Protein AF-A0A6B2GDY4-F1 (afdb_monomer_lite)

Foldseek 3Di:
DAQPLDDDPLAPDDQVQQCVVAVNDGPNRQNVVRQKDKDWQPVQPPPADPVPRDRQWGKMWMWGADPVNPDIDTAWMFRHSDPVRRDIDGPPDDPVVNVVRVVSVVVSVVVCCVPPVPCNVPPPVVVVVVVCLVVPPDCPDPVNVD

Structure (mmCIF, N/CA/C/O backbone):
data_AF-A0A6B2GDY4-F1
#
_entry.id   AF-A0A6B2GDY4-F1
#
loop_
_atom_site.group_PDB
_atom_site.id
_atom_site.type_symbol
_atom_site.label_atom_id
_atom_site.label_alt_id
_atom_site.label_comp_id
_atom_site.label_asym_id
_atom_site.label_entity_id
_atom_site.label_seq_id
_atom_site.pdbx_PDB_ins_code
_atom_site.Cartn_x
_atom_site.Cartn_y
_atom_site.Cartn_z
_atom_site.occupancy
_atom_site.B_iso_or_equiv
_atom_site.auth_seq_id
_atom_site.auth_comp_id
_atom_site.auth_asym_id
_atom_site.auth_atom_id
_atom_site.pdbx_PDB_model_num
ATOM 1 N N . ILE A 1 1 ? -2.326 1.950 -4.354 1.00 92.69 1 ILE A N 1
ATOM 2 C CA . ILE A 1 1 ? -3.552 1.804 -3.530 1.00 92.69 1 ILE A CA 1
ATOM 3 C C . ILE A 1 1 ? -4.637 1.135 -4.359 1.00 92.69 1 ILE A C 1
ATOM 5 O O . ILE A 1 1 ? -4.699 1.397 -5.556 1.00 92.69 1 ILE A O 1
ATOM 9 N N . LYS A 1 2 ? -5.439 0.251 -3.767 1.00 95.00 2 LYS A N 1
ATOM 10 C CA . LYS A 1 2 ? -6.542 -0.434 -4.456 1.00 95.00 2 LYS A CA 1
ATOM 11 C C . LYS A 1 2 ? -7.790 -0.449 -3.582 1.00 95.00 2 LYS A C 1
ATOM 13 O O . LYS A 1 2 ? -7.682 -0.325 -2.363 1.00 95.00 2 LYS A O 1
ATOM 18 N N . LEU A 1 3 ? -8.958 -0.591 -4.201 1.00 95.50 3 LEU A N 1
ATOM 19 C CA . LEU A 1 3 ? -10.197 -0.841 -3.470 1.00 95.50 3 LEU A CA 1
ATOM 20 C C . LEU A 1 3 ? -10.070 -2.167 -2.707 1.00 95.50 3 LEU A C 1
ATOM 22 O O . LEU A 1 3 ? -9.579 -3.156 -3.257 1.00 95.50 3 LEU A O 1
ATOM 26 N N . CYS A 1 4 ? -10.483 -2.177 -1.444 1.00 92.88 4 CYS A N 1
ATOM 27 C CA . CYS A 1 4 ? -10.483 -3.377 -0.622 1.00 92.88 4 CYS A CA 1
ATOM 28 C C . CYS A 1 4 ? -11.813 -4.111 -0.825 1.00 92.88 4 CYS A C 1
ATOM 30 O O . CYS A 1 4 ? -12.830 -3.709 -0.266 1.00 92.88 4 CYS A O 1
ATOM 32 N N . THR A 1 5 ? -11.810 -5.154 -1.656 1.00 91.56 5 THR A N 1
ATOM 33 C CA . THR A 1 5 ? -12.981 -6.027 -1.854 1.00 91.56 5 THR A CA 1
ATOM 34 C C . THR A 1 5 ? -13.076 -7.091 -0.770 1.00 91.56 5 THR A C 1
ATOM 36 O O . THR A 1 5 ? -14.165 -7.442 -0.343 1.00 91.56 5 THR A O 1
ATOM 39 N N . GLU A 1 6 ? -11.932 -7.588 -0.310 1.00 88.12 6 GLU A N 1
ATOM 40 C CA . GLU A 1 6 ? -11.821 -8.599 0.735 1.00 88.12 6 GLU A CA 1
ATOM 41 C C . GLU A 1 6 ? -10.540 -8.345 1.534 1.00 88.12 6 GLU A C 1
ATOM 43 O O . GLU A 1 6 ? -9.526 -7.899 0.981 1.00 88.12 6 GLU A O 1
ATOM 48 N N . ILE A 1 7 ? -10.582 -8.626 2.838 1.00 86.56 7 ILE A N 1
ATOM 49 C CA . ILE A 1 7 ? -9.387 -8.572 3.682 1.00 86.56 7 ILE A CA 1
ATOM 50 C C . ILE A 1 7 ? -8.593 -9.863 3.448 1.00 86.56 7 ILE A C 1
ATOM 52 O O . ILE A 1 7 ? -9.161 -10.946 3.597 1.00 86.56 7 ILE A O 1
ATOM 56 N N . PRO A 1 8 ? -7.301 -9.781 3.081 1.00 86.50 8 PRO A N 1
ATOM 57 C CA . PRO A 1 8 ? -6.488 -10.972 2.873 1.00 86.50 8 PRO A CA 1
ATOM 58 C C . PRO A 1 8 ? -6.395 -11.831 4.143 1.00 86.50 8 PRO A C 1
ATOM 60 O O . PRO A 1 8 ? -6.264 -11.296 5.239 1.00 86.50 8 PRO A O 1
ATOM 63 N N . ALA A 1 9 ? -6.401 -13.159 3.994 1.00 84.00 9 ALA A N 1
ATOM 64 C CA . ALA A 1 9 ? -6.361 -14.095 5.125 1.00 84.00 9 ALA A CA 1
ATOM 65 C C . ALA A 1 9 ? -5.071 -14.004 5.966 1.00 84.00 9 ALA A C 1
ATOM 67 O O . ALA A 1 9 ? -5.057 -14.426 7.115 1.00 84.00 9 ALA A O 1
ATOM 68 N N . ASP A 1 10 ? -3.992 -13.449 5.402 1.00 83.06 10 ASP A N 1
ATOM 69 C CA . ASP A 1 10 ? -2.725 -13.192 6.096 1.00 83.06 10 ASP A CA 1
ATOM 70 C C . ASP A 1 10 ? -2.759 -11.959 7.021 1.00 83.06 10 ASP A C 1
ATOM 72 O O . ASP A 1 10 ? -1.765 -11.660 7.689 1.00 83.06 10 ASP A O 1
ATOM 76 N N . ILE A 1 11 ? -3.880 -11.233 7.049 1.00 84.88 11 ILE A N 1
ATOM 77 C CA . ILE A 1 11 ? -4.053 -10.001 7.814 1.00 84.88 11 ILE A CA 1
ATOM 78 C C . ILE A 1 11 ? -5.003 -10.236 8.988 1.00 84.88 11 ILE A C 1
ATOM 80 O O . ILE A 1 11 ? -6.187 -10.522 8.811 1.00 84.88 11 ILE A O 1
ATOM 84 N N . ASN A 1 12 ? -4.495 -10.037 10.204 1.00 81.44 12 ASN A N 1
ATOM 85 C CA . ASN A 1 12 ? -5.208 -10.331 11.450 1.00 81.44 12 ASN A CA 1
ATOM 86 C C . ASN A 1 12 ? -6.016 -9.127 11.945 1.00 81.44 12 ASN A C 1
ATOM 88 O O . ASN A 1 12 ? -5.861 -8.658 13.072 1.00 81.44 12 ASN A O 1
ATOM 92 N N . ILE A 1 13 ? -6.881 -8.599 11.085 1.00 81.25 13 ILE A N 1
ATOM 93 C CA . ILE A 1 13 ? -7.759 -7.485 11.437 1.00 81.25 13 ILE A CA 1
ATOM 94 C C . ILE A 1 13 ? -9.014 -8.009 12.139 1.00 81.25 13 ILE A C 1
ATOM 96 O O . ILE A 1 13 ? -9.808 -8.746 11.557 1.00 81.25 13 ILE A O 1
ATOM 100 N N . VAL A 1 14 ? -9.226 -7.570 13.382 1.00 80.50 14 VAL A N 1
ATOM 101 C CA . VAL A 1 14 ? -10.445 -7.866 14.144 1.00 80.50 14 VAL A CA 1
ATOM 102 C C . VAL A 1 14 ? -11.507 -6.798 13.837 1.00 80.50 14 VAL A C 1
ATOM 104 O O . VAL A 1 14 ? -11.274 -5.627 14.148 1.00 80.50 14 VAL A O 1
ATOM 107 N N . PRO A 1 15 ? -12.682 -7.155 13.273 1.00 79.75 15 PRO A N 1
ATOM 108 C CA . PRO A 1 15 ? -13.706 -6.183 12.870 1.00 79.75 15 PRO A CA 1
ATOM 109 C C . PRO A 1 15 ? -14.153 -5.244 13.998 1.00 79.75 15 PRO A C 1
ATOM 111 O O . PRO A 1 15 ? -14.249 -4.039 13.785 1.00 79.75 15 PRO A O 1
ATOM 114 N N . VAL A 1 16 ? -14.313 -5.778 15.215 1.00 80.81 16 VAL A N 1
ATOM 115 C CA . VAL A 1 16 ? -14.757 -5.042 16.415 1.00 80.81 16 VAL A CA 1
ATOM 116 C C . VAL A 1 16 ? -13.857 -3.841 16.735 1.00 80.81 16 VAL A C 1
ATOM 118 O O . VAL A 1 16 ? -14.331 -2.822 17.225 1.00 80.81 16 VAL A O 1
ATOM 121 N N . VAL A 1 17 ? -12.558 -3.936 16.438 1.00 84.44 17 VAL A N 1
ATOM 122 C CA . VAL A 1 17 ? -11.593 -2.858 16.716 1.00 84.44 17 VAL A CA 1
ATOM 123 C C . VAL A 1 17 ? -11.676 -1.750 15.662 1.00 84.44 17 VAL A C 1
ATOM 125 O O . VAL A 1 17 ? -11.346 -0.600 15.942 1.00 84.44 17 VAL A O 1
ATOM 128 N N . ILE A 1 18 ? -12.139 -2.074 14.451 1.00 85.81 18 ILE A N 1
ATOM 129 C CA . ILE A 1 18 ? -12.182 -1.134 13.327 1.00 85.81 18 ILE A CA 1
ATOM 130 C C . ILE A 1 18 ? -13.503 -0.372 13.245 1.00 85.81 18 ILE A C 1
ATOM 132 O O . ILE A 1 18 ? -13.503 0.785 12.832 1.00 85.81 18 ILE A O 1
ATOM 136 N N . GLU A 1 19 ? -14.611 -0.986 13.654 1.00 86.44 19 GLU A N 1
ATOM 137 C CA . GLU A 1 19 ? -15.957 -0.395 13.608 1.00 86.44 19 GLU A CA 1
ATOM 138 C C . GLU A 1 19 ? -16.057 1.049 14.150 1.00 86.44 19 GLU A C 1
ATOM 140 O O . GLU A 1 19 ? -16.705 1.869 13.491 1.00 86.44 19 GLU A O 1
ATOM 145 N N . PRO A 1 20 ? -15.367 1.445 15.244 1.00 88.75 20 PRO A N 1
ATOM 146 C CA . PRO A 1 20 ? -15.368 2.835 15.711 1.00 88.75 20 PRO A CA 1
ATOM 147 C C . PRO A 1 20 ? -14.842 3.852 14.685 1.00 88.75 20 PRO A C 1
ATOM 149 O O . PRO A 1 20 ? -15.219 5.024 14.722 1.00 88.75 20 PRO A O 1
ATOM 152 N N . PHE A 1 21 ? -13.986 3.426 13.753 1.00 87.25 21 PHE A N 1
ATOM 153 C CA . PHE A 1 21 ? -13.400 4.280 12.717 1.00 87.25 21 PHE A CA 1
ATOM 154 C C . PHE A 1 21 ? -14.235 4.347 11.429 1.00 87.25 21 PHE A C 1
ATOM 156 O O . PHE A 1 21 ? -13.882 5.106 10.527 1.00 87.25 21 PHE A O 1
ATOM 163 N N . LEU A 1 22 ? -15.330 3.582 11.334 1.00 88.19 22 LEU A N 1
ATOM 164 C CA . LEU A 1 22 ? -16.166 3.461 10.131 1.00 88.19 22 LEU A CA 1
ATOM 165 C C . LEU A 1 22 ? -17.423 4.350 10.157 1.00 88.19 22 LEU A C 1
ATOM 167 O O . LEU A 1 22 ? -18.353 4.123 9.387 1.00 88.19 22 LEU A O 1
ATOM 171 N N . GLU A 1 23 ? -17.482 5.352 11.043 1.00 87.38 23 GLU A N 1
ATOM 172 C CA . GLU A 1 23 ? -18.563 6.360 11.100 1.00 87.38 23 GLU A CA 1
ATOM 173 C C . GLU A 1 23 ? -19.986 5.754 11.170 1.00 87.38 23 GLU A C 1
ATOM 175 O O . GLU A 1 23 ? -20.953 6.314 10.641 1.00 87.38 23 GLU A O 1
ATOM 180 N N . GLY A 1 24 ? -20.107 4.599 11.838 1.00 84.31 24 GLY A N 1
ATOM 181 C CA . GLY A 1 24 ? -21.361 3.868 12.037 1.00 84.31 24 GLY A CA 1
ATOM 182 C C . GLY A 1 24 ? -21.657 2.771 11.009 1.00 84.31 24 GLY A C 1
ATOM 183 O O . GLY A 1 24 ? -22.699 2.131 11.120 1.00 84.31 24 GLY A O 1
ATOM 184 N N . PHE A 1 25 ? -20.781 2.530 10.027 1.00 86.88 25 PHE A N 1
ATOM 185 C CA . PHE A 1 25 ? -20.899 1.365 9.146 1.00 86.88 25 PHE A CA 1
ATOM 186 C C . PHE A 1 25 ? -20.294 0.109 9.771 1.00 86.88 25 PHE A C 1
ATOM 188 O O . PHE A 1 25 ? -19.245 0.156 10.412 1.00 86.88 25 PHE A O 1
ATOM 195 N N . SER A 1 26 ? -20.916 -1.039 9.500 1.00 89.44 26 SER A N 1
ATOM 196 C CA . SER A 1 26 ? -20.268 -2.333 9.711 1.00 89.44 26 SER A CA 1
ATOM 197 C C . SER A 1 26 ? -19.140 -2.546 8.692 1.00 89.44 26 SER A C 1
ATOM 199 O O . SER A 1 26 ? -19.136 -1.956 7.606 1.00 89.44 26 SER A O 1
ATOM 201 N N . LEU A 1 27 ? -18.184 -3.427 9.004 1.00 88.44 27 LEU A N 1
ATOM 202 C CA . LEU A 1 27 ? -17.078 -3.732 8.087 1.00 88.44 27 LEU A CA 1
ATOM 203 C C . LEU A 1 27 ? -17.583 -4.207 6.713 1.00 88.44 27 LEU A C 1
ATOM 205 O O . LEU A 1 27 ? -17.063 -3.783 5.683 1.00 88.44 27 LEU A O 1
ATOM 209 N N . LYS A 1 28 ? -18.623 -5.049 6.696 1.00 89.38 28 LYS A N 1
ATOM 210 C CA . LYS A 1 28 ? -19.231 -5.558 5.458 1.00 89.38 28 LYS A CA 1
ATOM 211 C C . LYS A 1 28 ? -19.868 -4.438 4.641 1.00 89.38 28 LYS A C 1
ATOM 213 O O . LYS A 1 28 ? -19.587 -4.325 3.454 1.00 89.38 28 LYS A O 1
ATOM 218 N N . GLU A 1 29 ? -20.634 -3.559 5.282 1.00 91.62 29 GLU A N 1
ATOM 219 C CA . GLU A 1 29 ? -21.229 -2.406 4.600 1.00 91.62 29 GLU A CA 1
ATOM 220 C C . GLU A 1 29 ? -20.177 -1.455 4.030 1.00 91.62 29 GLU A C 1
ATOM 222 O O . GLU A 1 29 ? -20.364 -0.912 2.943 1.00 91.62 29 GLU A O 1
ATOM 227 N N . ALA A 1 30 ? -19.072 -1.241 4.747 1.00 91.31 30 ALA A N 1
ATOM 228 C CA . ALA A 1 30 ? -17.991 -0.383 4.278 1.00 91.31 30 ALA A CA 1
ATOM 229 C C . ALA A 1 30 ? -17.287 -0.968 3.037 1.00 91.31 30 ALA A C 1
ATOM 231 O O . ALA A 1 30 ? -16.889 -0.207 2.151 1.00 91.31 30 ALA A O 1
ATOM 232 N N . ILE A 1 31 ? -17.177 -2.299 2.939 1.00 91.56 31 ILE A N 1
ATOM 233 C CA . ILE A 1 31 ? -16.697 -2.999 1.735 1.00 91.56 31 ILE A CA 1
ATOM 234 C C . ILE A 1 31 ? -17.715 -2.861 0.596 1.00 91.56 31 ILE A C 1
ATOM 236 O O . ILE A 1 31 ? -17.359 -2.401 -0.490 1.00 91.56 31 ILE A O 1
ATOM 240 N N . GLU A 1 32 ? -18.984 -3.196 0.843 1.00 93.38 32 GLU A N 1
ATOM 241 C CA . GLU A 1 32 ? -20.058 -3.158 -0.163 1.00 93.38 32 GLU A CA 1
ATOM 242 C C . GLU A 1 32 ? -20.251 -1.755 -0.752 1.00 93.38 32 GLU A C 1
ATOM 244 O O . GLU A 1 32 ? -20.372 -1.586 -1.966 1.00 93.38 32 GLU A O 1
ATOM 249 N N . LYS A 1 33 ? -20.211 -0.723 0.098 1.00 92.62 33 LYS A N 1
ATOM 250 C CA . LYS A 1 33 ? -20.319 0.688 -0.307 1.00 92.62 33 LYS A CA 1
ATOM 251 C C . LYS A 1 33 ? -18.998 1.269 -0.828 1.00 92.62 33 LYS A C 1
ATOM 253 O O . LYS A 1 33 ? -18.939 2.460 -1.148 1.00 92.62 33 LYS A O 1
ATOM 258 N N . GLN A 1 34 ? -17.949 0.451 -0.937 1.00 93.69 34 GLN A N 1
ATOM 259 C CA . GLN A 1 34 ? -16.645 0.813 -1.496 1.00 93.69 34 GLN A CA 1
ATOM 260 C C . GLN A 1 34 ? -15.957 1.974 -0.761 1.00 93.69 34 GLN A C 1
ATOM 262 O O . GLN A 1 34 ? -15.351 2.851 -1.380 1.00 93.69 34 GLN A O 1
ATOM 267 N N . HIS A 1 35 ? -16.070 1.998 0.567 1.00 93.94 35 HIS A N 1
ATOM 268 C CA . HIS A 1 35 ? -15.404 2.989 1.410 1.00 93.94 35 HIS A CA 1
ATOM 269 C C . HIS A 1 35 ? -14.013 2.548 1.887 1.00 93.94 35 HIS A C 1
ATOM 271 O O . HIS A 1 35 ? -13.259 3.362 2.422 1.00 93.94 35 HIS A O 1
ATOM 277 N N . LEU A 1 36 ? -13.655 1.278 1.689 1.00 94.62 36 LEU A N 1
ATOM 278 C CA . LEU A 1 36 ? -12.389 0.716 2.148 1.00 94.62 36 LEU A CA 1
ATOM 279 C C . LEU A 1 36 ? -11.382 0.551 1.018 1.00 94.62 36 LEU A C 1
ATOM 281 O O . LEU A 1 36 ? -11.675 0.002 -0.042 1.00 94.62 36 LEU A O 1
ATOM 285 N N . PHE A 1 37 ? -10.154 0.976 1.285 1.00 96.06 37 PHE A N 1
ATOM 286 C CA . PHE A 1 37 ? -9.016 0.856 0.385 1.00 96.06 37 PHE A CA 1
ATOM 287 C C . PHE A 1 37 ? -7.864 0.190 1.115 1.00 96.06 37 PHE A C 1
ATOM 289 O O . PHE A 1 37 ? -7.708 0.346 2.322 1.00 96.06 37 PHE A O 1
ATOM 296 N N . CYS A 1 38 ? -7.033 -0.543 0.390 1.00 95.31 38 CYS A N 1
ATOM 297 C CA . CYS A 1 38 ? -5.866 -1.180 0.966 1.00 95.31 38 CYS A CA 1
ATOM 298 C C . CYS A 1 38 ? -4.608 -0.930 0.140 1.00 95.31 38 CYS A C 1
ATOM 300 O O . CYS A 1 38 ? -4.632 -0.685 -1.076 1.00 95.31 38 CYS A O 1
ATOM 302 N N . VAL A 1 39 ? -3.486 -0.979 0.842 1.00 95.94 39 VAL A N 1
ATOM 303 C CA . VAL A 1 39 ? -2.150 -0.989 0.267 1.00 95.94 39 VAL A CA 1
ATOM 304 C C . VAL A 1 39 ? -1.427 -2.196 0.828 1.00 95.94 39 VAL A C 1
ATOM 306 O O . VAL A 1 39 ? -1.401 -2.413 2.037 1.00 95.94 39 VAL A O 1
ATOM 309 N N . ASP A 1 40 ? -0.865 -2.986 -0.077 1.00 94.56 40 ASP A N 1
ATOM 310 C CA . ASP A 1 40 ? -0.225 -4.247 0.242 1.00 94.56 40 ASP A CA 1
ATOM 311 C C . ASP A 1 40 ? 1.202 -4.251 -0.319 1.00 94.56 40 ASP A C 1
ATOM 313 O O . ASP A 1 40 ? 1.398 -4.251 -1.537 1.00 94.56 40 ASP A O 1
ATOM 317 N N . HIS A 1 41 ? 2.199 -4.277 0.570 1.00 94.50 41 HIS A N 1
ATOM 318 C CA . HIS A 1 41 ? 3.618 -4.359 0.211 1.00 94.50 41 HIS A CA 1
ATOM 319 C C . HIS A 1 41 ? 4.164 -5.786 0.191 1.00 94.50 41 HIS A C 1
ATOM 321 O O . HIS A 1 41 ? 5.324 -6.009 0.536 1.00 94.50 41 HIS A O 1
ATOM 327 N N . LYS A 1 42 ? 3.363 -6.772 -0.231 1.00 92.12 42 LYS A N 1
ATOM 328 C CA . LYS A 1 42 ? 3.789 -8.177 -0.409 1.00 92.12 42 LYS A CA 1
ATOM 329 C C . LYS A 1 42 ? 5.099 -8.340 -1.185 1.00 92.12 42 LYS A C 1
ATOM 331 O O . LYS A 1 42 ? 5.850 -9.264 -0.899 1.00 92.12 42 LYS A O 1
ATOM 336 N N . ILE A 1 43 ? 5.414 -7.422 -2.100 1.00 92.56 43 ILE A N 1
ATOM 337 C CA . ILE A 1 43 ? 6.672 -7.424 -2.864 1.00 92.56 43 ILE A CA 1
ATOM 338 C C . ILE A 1 43 ? 7.935 -7.354 -1.985 1.00 92.56 43 ILE A C 1
ATOM 340 O O . ILE A 1 43 ? 8.998 -7.773 -2.425 1.00 92.56 43 ILE A O 1
ATOM 344 N N . LEU A 1 44 ? 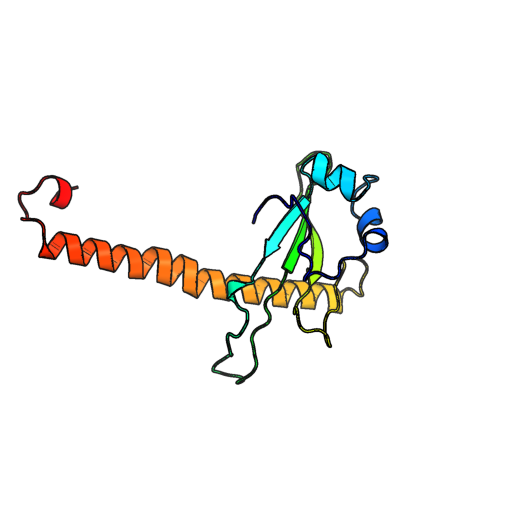7.835 -6.850 -0.749 1.00 92.44 44 LEU A N 1
ATOM 345 C CA . LEU A 1 44 ? 8.968 -6.750 0.177 1.00 92.44 44 LEU A CA 1
ATOM 346 C C . LEU A 1 44 ? 9.218 -8.030 0.988 1.00 92.44 44 LEU A C 1
ATOM 348 O O . LEU A 1 44 ? 10.221 -8.113 1.698 1.00 92.44 44 LEU A O 1
ATOM 352 N N . ILE A 1 45 ? 8.335 -9.031 0.902 1.00 91.19 45 ILE A N 1
ATOM 353 C CA . ILE A 1 45 ? 8.489 -10.288 1.644 1.00 91.19 45 ILE A CA 1
ATOM 354 C C . ILE A 1 45 ? 9.784 -10.986 1.211 1.00 91.19 45 ILE A C 1
ATOM 356 O O . ILE A 1 45 ? 10.026 -11.204 0.028 1.00 91.19 45 ILE A O 1
ATOM 360 N N . GLY A 1 46 ? 10.617 -11.345 2.191 1.00 88.94 46 GLY A N 1
ATOM 361 C CA . GLY A 1 46 ? 11.892 -12.032 1.968 1.00 88.94 46 GLY A CA 1
ATOM 362 C C . GLY A 1 46 ? 13.048 -11.121 1.540 1.00 88.94 46 GLY A C 1
ATOM 363 O O . GLY A 1 46 ? 14.186 -11.588 1.471 1.00 88.94 46 GLY A O 1
ATOM 364 N N . ILE A 1 47 ? 12.810 -9.825 1.308 1.00 91.06 47 ILE A N 1
ATOM 365 C CA . ILE A 1 47 ? 13.884 -8.875 1.003 1.00 91.06 47 ILE A CA 1
ATOM 366 C C . ILE A 1 47 ? 14.655 -8.560 2.284 1.00 91.06 47 ILE A C 1
ATOM 368 O O . ILE A 1 47 ? 14.080 -8.142 3.290 1.00 91.06 47 ILE A O 1
ATOM 372 N N . ARG A 1 48 ? 15.979 -8.727 2.244 1.00 91.25 48 ARG A N 1
ATOM 373 C CA . ARG A 1 48 ? 16.874 -8.387 3.356 1.00 91.25 48 ARG A CA 1
ATOM 374 C C . ARG A 1 48 ? 17.558 -7.052 3.122 1.00 91.25 48 ARG A C 1
ATOM 376 O O . ARG A 1 48 ? 18.043 -6.769 2.030 1.00 91.25 48 ARG A O 1
ATOM 383 N N . SER A 1 49 ? 17.626 -6.247 4.175 1.00 87.44 49 SER A N 1
ATOM 384 C CA . SER A 1 49 ? 18.428 -5.031 4.192 1.00 87.44 49 SER A CA 1
ATOM 385 C C . SER A 1 49 ? 19.908 -5.382 4.088 1.00 87.44 49 SER A C 1
ATOM 387 O O . SER A 1 49 ? 20.417 -6.169 4.885 1.00 87.44 49 SER A O 1
ATOM 389 N N . VAL A 1 50 ? 20.615 -4.745 3.157 1.00 88.38 50 VAL A N 1
ATOM 390 C CA . VAL A 1 50 ? 22.075 -4.882 3.034 1.00 88.38 50 VAL A CA 1
ATOM 391 C C . VAL A 1 50 ? 22.783 -4.308 4.265 1.00 88.38 50 VAL A C 1
ATOM 393 O O . VAL A 1 50 ? 23.771 -4.868 4.724 1.00 88.38 50 VAL A O 1
ATOM 396 N N . CYS A 1 51 ? 22.257 -3.221 4.837 1.00 86.38 51 CYS A N 1
ATOM 397 C CA . CYS A 1 51 ? 22.896 -2.531 5.957 1.00 86.38 51 CYS A CA 1
ATOM 398 C C . CYS A 1 51 ? 22.716 -3.264 7.290 1.00 86.38 51 CYS A C 1
ATOM 400 O O . CYS A 1 51 ? 23.617 -3.248 8.121 1.00 86.38 51 CYS A O 1
ATOM 402 N N . THR A 1 52 ? 21.546 -3.866 7.526 1.00 88.31 52 THR A N 1
ATOM 403 C CA . THR A 1 52 ? 21.227 -4.485 8.827 1.00 88.31 52 THR A CA 1
ATOM 404 C C . THR A 1 52 ? 21.207 -6.010 8.788 1.00 88.31 52 THR A C 1
ATOM 406 O O . THR A 1 52 ? 21.134 -6.636 9.844 1.00 88.31 52 THR A O 1
ATOM 409 N N . GLY A 1 53 ? 21.205 -6.623 7.600 1.00 89.56 53 GLY A N 1
ATOM 410 C CA . GLY A 1 53 ? 21.032 -8.066 7.405 1.00 89.56 53 GLY A CA 1
ATOM 411 C C . GLY A 1 53 ? 19.638 -8.596 7.770 1.00 89.56 53 GLY A C 1
ATOM 412 O O . GLY A 1 53 ? 19.356 -9.777 7.562 1.00 89.56 53 GLY A O 1
ATOM 413 N N . LYS A 1 54 ? 18.756 -7.746 8.311 1.00 86.44 54 LYS A N 1
ATOM 414 C CA . LYS A 1 54 ? 17.401 -8.112 8.732 1.00 86.44 54 LYS A CA 1
ATOM 415 C C . LYS A 1 54 ? 16.442 -8.068 7.551 1.00 86.44 54 LYS A C 1
ATOM 417 O O . LYS A 1 54 ? 16.630 -7.300 6.609 1.00 86.44 54 LYS A O 1
ATOM 422 N N . GLU A 1 55 ? 15.396 -8.881 7.623 1.00 86.94 55 GLU A N 1
ATOM 423 C CA . GLU A 1 55 ? 14.292 -8.791 6.671 1.00 86.94 55 GLU A CA 1
ATOM 424 C C . GLU A 1 55 ? 13.561 -7.462 6.821 1.00 86.94 55 GLU A C 1
ATOM 426 O O . GLU A 1 55 ? 13.320 -6.984 7.932 1.00 86.94 55 GLU A O 1
ATOM 431 N N . MET A 1 56 ? 13.242 -6.867 5.677 1.00 87.69 56 MET A N 1
ATOM 432 C CA . MET A 1 56 ? 12.465 -5.645 5.606 1.00 87.69 56 MET A CA 1
ATOM 433 C C . MET A 1 56 ? 11.015 -5.932 6.008 1.00 87.69 56 MET A C 1
ATOM 435 O O . MET A 1 56 ? 10.486 -7.000 5.681 1.00 87.69 56 MET A O 1
ATOM 439 N N . PRO A 1 57 ? 10.345 -4.991 6.694 1.00 88.75 57 PRO A N 1
ATOM 440 C CA . PRO A 1 57 ? 8.916 -5.105 6.920 1.00 88.75 57 PRO A CA 1
ATOM 441 C C . PRO A 1 57 ? 8.184 -5.082 5.576 1.00 88.75 57 PRO A C 1
ATOM 443 O O . PRO A 1 57 ? 8.542 -4.336 4.662 1.00 88.75 57 PRO A O 1
ATOM 446 N N . ALA A 1 58 ? 7.133 -5.888 5.479 1.00 92.31 58 ALA A N 1
ATOM 447 C CA . ALA A 1 58 ? 6.245 -5.943 4.327 1.00 92.31 58 ALA A CA 1
ATOM 448 C C . ALA A 1 58 ? 4.842 -5.558 4.804 1.00 92.31 58 ALA A C 1
ATOM 450 O O . ALA A 1 58 ? 4.024 -6.449 5.051 1.00 92.31 58 ALA A O 1
ATOM 451 N N . PRO A 1 59 ? 4.573 -4.259 5.006 1.00 94.25 59 PRO A N 1
ATOM 452 C CA . PRO A 1 59 ? 3.378 -3.861 5.706 1.00 94.25 59 PRO A CA 1
ATOM 453 C C . PRO A 1 59 ? 2.127 -3.952 4.828 1.00 94.25 59 PRO A C 1
ATOM 455 O O . PRO A 1 59 ? 2.164 -3.951 3.592 1.00 94.25 59 PRO A O 1
ATOM 458 N N . PHE A 1 60 ? 0.995 -4.027 5.509 1.00 94.56 60 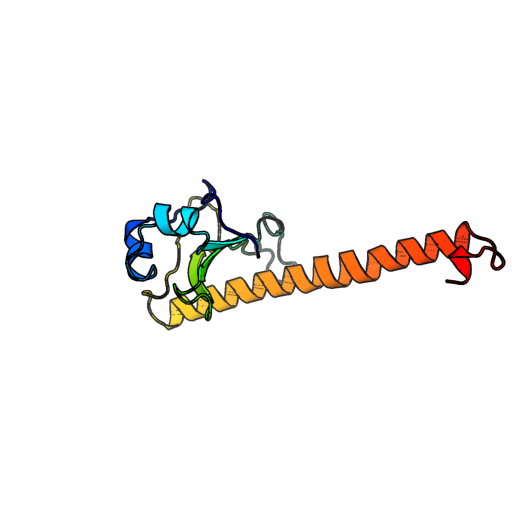PHE A N 1
ATOM 459 C CA . PHE A 1 60 ? -0.338 -3.885 4.956 1.00 94.56 60 PHE A CA 1
ATOM 460 C C . PHE A 1 60 ? -1.023 -2.731 5.673 1.00 94.56 60 PHE A C 1
ATOM 462 O O . PHE A 1 60 ? -0.994 -2.663 6.902 1.00 94.56 60 PHE A O 1
ATOM 469 N N . ALA A 1 61 ? -1.650 -1.838 4.918 1.00 95.19 61 ALA A N 1
ATOM 470 C CA . ALA A 1 61 ? -2.427 -0.747 5.481 1.00 95.19 61 ALA A CA 1
ATOM 471 C C . ALA A 1 61 ? -3.846 -0.754 4.929 1.00 95.19 61 ALA A C 1
ATOM 473 O O . ALA A 1 61 ? -4.062 -0.896 3.720 1.00 95.19 61 ALA A O 1
ATOM 474 N N . LEU A 1 62 ? -4.799 -0.552 5.833 1.00 95.50 62 LEU A N 1
ATOM 475 C CA . LEU A 1 62 ? -6.202 -0.359 5.517 1.00 95.50 62 LEU A CA 1
ATOM 476 C C . LEU A 1 62 ? -6.557 1.117 5.695 1.00 95.50 62 LEU A C 1
ATOM 478 O O . LEU A 1 62 ? -6.200 1.756 6.688 1.00 95.50 62 LEU A O 1
ATOM 482 N N . PHE A 1 63 ? -7.278 1.644 4.720 1.00 95.62 63 PHE A N 1
ATOM 483 C CA . PHE A 1 63 ? -7.715 3.024 4.645 1.00 95.62 63 PHE A CA 1
ATOM 484 C C . PHE A 1 63 ? -9.232 3.067 4.534 1.00 95.62 63 PHE A C 1
ATOM 486 O O . PHE A 1 63 ? -9.835 2.263 3.823 1.00 95.62 63 PHE A O 1
ATOM 493 N N . TYR A 1 64 ? -9.833 4.043 5.197 1.00 95.31 64 TYR A N 1
ATOM 494 C CA . TYR A 1 64 ? -11.250 4.350 5.106 1.00 95.31 64 TYR A CA 1
ATOM 495 C C . TYR A 1 64 ? -11.428 5.742 4.512 1.00 95.31 64 TYR A C 1
ATOM 497 O O . TYR A 1 64 ? -10.734 6.688 4.904 1.00 95.31 64 TYR A O 1
ATOM 505 N N . ILE A 1 65 ? -12.339 5.863 3.552 1.00 95.19 65 ILE A N 1
ATOM 506 C CA . ILE A 1 65 ? -12.794 7.151 3.042 1.00 95.19 65 ILE A CA 1
ATOM 507 C C . ILE A 1 65 ? -14.095 7.538 3.752 1.00 95.19 65 ILE A C 1
ATOM 509 O O . ILE A 1 65 ? -15.031 6.741 3.820 1.00 95.19 65 ILE A O 1
ATOM 513 N N . ASP A 1 66 ? -14.144 8.770 4.253 1.00 91.81 66 ASP A N 1
ATOM 514 C CA . ASP A 1 66 ? -15.316 9.373 4.904 1.00 91.81 66 ASP A CA 1
ATOM 515 C C . ASP A 1 66 ? -16.595 9.158 4.064 1.00 91.81 66 ASP A C 1
ATOM 517 O O . ASP A 1 66 ? -16.541 9.070 2.828 1.00 91.81 66 ASP A O 1
ATOM 521 N N . ARG A 1 67 ? -17.760 9.109 4.716 1.00 89.19 67 ARG A N 1
ATOM 522 C CA . ARG A 1 67 ? -19.087 9.100 4.074 1.00 89.19 67 ARG A CA 1
ATOM 523 C C . ARG A 1 67 ? -19.235 10.145 2.970 1.00 89.19 67 ARG A C 1
ATOM 525 O O . ARG A 1 67 ? -19.809 9.845 1.924 1.00 89.19 67 ARG A O 1
ATOM 532 N N . LEU A 1 68 ? -18.689 11.345 3.171 1.00 89.69 68 LEU A N 1
ATOM 533 C CA . LEU A 1 68 ? -18.721 12.430 2.178 1.00 89.69 68 LEU A CA 1
ATOM 534 C C . LEU A 1 68 ? -17.674 12.279 1.061 1.00 89.69 68 LEU A C 1
ATOM 536 O O . LEU A 1 68 ? -17.602 13.129 0.174 1.00 89.69 68 LEU A O 1
ATOM 540 N N . ARG A 1 69 ? -16.842 11.233 1.111 1.00 89.12 69 ARG A N 1
ATOM 541 C CA . ARG A 1 69 ? -15.757 10.921 0.165 1.00 89.12 69 ARG A CA 1
ATOM 542 C C . ARG A 1 69 ? -14.719 12.036 -0.015 1.00 89.12 69 ARG A C 1
ATOM 544 O O . ARG A 1 69 ? -14.085 12.137 -1.060 1.00 89.12 69 ARG A O 1
ATOM 551 N N . LYS A 1 70 ? -14.525 12.869 1.012 1.00 91.69 70 LYS A N 1
ATOM 552 C CA . LYS A 1 70 ? -13.582 14.004 0.980 1.00 91.69 70 LYS A CA 1
ATOM 553 C C . LYS A 1 70 ? -12.203 13.671 1.530 1.00 91.69 70 LYS A C 1
ATOM 555 O O . LYS A 1 70 ? -11.201 14.175 1.032 1.00 91.69 70 LYS A O 1
ATOM 560 N N . HIS A 1 71 ? -12.151 12.845 2.570 1.00 92.75 71 HIS A N 1
ATOM 561 C CA . HIS A 1 71 ? -10.921 12.558 3.293 1.00 92.75 71 HIS A CA 1
ATOM 562 C C . HIS A 1 71 ? -10.734 11.057 3.445 1.00 92.75 71 HIS A C 1
ATOM 564 O O . HIS A 1 71 ? -11.666 10.340 3.803 1.00 92.75 71 HIS A O 1
ATOM 570 N N . MET A 1 72 ? -9.509 10.606 3.189 1.00 93.50 72 MET A N 1
ATOM 571 C CA . MET A 1 72 ? -9.084 9.235 3.419 1.00 93.50 72 MET A CA 1
ATOM 572 C C . MET A 1 72 ? -8.173 9.197 4.641 1.00 93.50 72 MET A C 1
ATOM 574 O O . MET A 1 72 ? -7.251 10.007 4.765 1.00 93.50 72 MET A O 1
ATOM 578 N N . LYS A 1 73 ? -8.439 8.263 5.547 1.00 93.88 73 LYS A N 1
ATOM 579 C CA . LYS A 1 73 ? -7.681 8.076 6.783 1.00 93.88 73 LYS A CA 1
ATOM 580 C C . LYS A 1 73 ? -7.199 6.638 6.857 1.00 93.88 73 LYS A C 1
ATOM 582 O O . LYS A 1 73 ? -7.895 5.720 6.435 1.00 93.88 73 LYS A O 1
ATOM 587 N N . ILE A 1 74 ? -6.004 6.451 7.397 1.00 94.94 74 ILE A N 1
ATOM 588 C CA . ILE A 1 74 ? -5.469 5.126 7.697 1.00 94.94 74 ILE A CA 1
ATOM 589 C C . ILE A 1 74 ? -6.083 4.627 9.006 1.00 94.94 74 ILE A C 1
ATOM 591 O O . ILE A 1 74 ? -6.107 5.364 9.991 1.00 94.94 74 ILE A O 1
ATOM 595 N N . ILE A 1 75 ? -6.631 3.415 8.984 1.00 94.50 75 ILE A N 1
ATOM 596 C CA . ILE A 1 75 ? -7.422 2.844 10.087 1.00 94.50 75 ILE A CA 1
ATOM 597 C C . ILE A 1 75 ? -6.784 1.601 10.700 1.00 94.50 75 ILE A C 1
ATOM 599 O O . ILE A 1 75 ? -7.072 1.284 11.845 1.00 94.50 75 ILE A O 1
ATOM 603 N N . ALA A 1 76 ? -5.907 0.917 9.967 1.00 94.50 76 ALA A N 1
ATOM 604 C CA . ALA A 1 76 ? -5.136 -0.202 10.489 1.00 94.50 76 ALA A CA 1
ATOM 605 C C . ALA A 1 76 ? -3.822 -0.341 9.718 1.00 94.50 76 ALA A C 1
ATOM 607 O O . ALA A 1 76 ? -3.791 -0.123 8.502 1.00 94.50 76 ALA A O 1
ATOM 608 N N . ILE A 1 77 ? -2.752 -0.715 10.415 1.00 94.81 77 ILE A N 1
ATOM 609 C CA . ILE A 1 77 ? -1.446 -1.033 9.829 1.00 94.81 77 ILE A CA 1
ATOM 610 C C . ILE A 1 77 ? -0.943 -2.322 10.455 1.00 94.81 77 ILE A C 1
ATOM 612 O O . ILE A 1 77 ? -0.774 -2.389 11.663 1.00 94.81 77 ILE A O 1
ATOM 616 N N . GLN A 1 78 ? -0.620 -3.315 9.642 1.00 93.25 78 GLN A N 1
ATOM 617 C CA . GLN A 1 78 ? 0.115 -4.495 10.079 1.00 93.25 78 GLN A CA 1
ATOM 618 C C . GLN A 1 78 ? 1.511 -4.440 9.458 1.00 93.25 78 GLN A C 1
ATOM 620 O O . GLN A 1 78 ? 1.625 -4.346 8.238 1.00 93.25 78 GLN A O 1
ATOM 625 N N . LEU A 1 79 ? 2.577 -4.448 10.267 1.00 91.81 79 LEU A N 1
ATOM 626 C CA . LEU A 1 79 ? 3.945 -4.237 9.760 1.00 91.81 79 LEU A CA 1
ATOM 627 C C . LEU A 1 79 ? 4.600 -5.499 9.187 1.00 91.81 79 LEU A C 1
ATOM 629 O O . LEU A 1 79 ? 5.412 -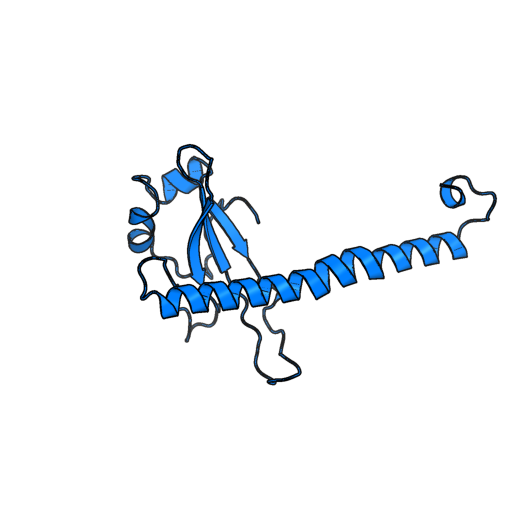5.423 8.261 1.00 91.81 79 LEU A O 1
ATOM 633 N N . THR A 1 80 ? 4.255 -6.658 9.737 1.00 85.50 80 THR A N 1
ATOM 634 C CA . THR A 1 80 ? 4.806 -7.955 9.348 1.00 85.50 80 THR A CA 1
ATOM 635 C C . THR A 1 80 ? 3.705 -9.010 9.318 1.00 85.50 80 THR A C 1
ATOM 637 O O . THR A 1 80 ? 2.655 -8.860 9.935 1.00 85.50 80 THR A O 1
ATOM 640 N N . ARG A 1 81 ? 3.941 -10.068 8.543 1.00 78.81 81 ARG A N 1
ATOM 641 C CA . ARG A 1 81 ? 3.002 -11.179 8.308 1.00 78.81 81 ARG A CA 1
ATOM 642 C C . ARG A 1 81 ? 3.446 -12.477 8.985 1.00 78.81 81 ARG A C 1
ATOM 644 O O . ARG A 1 81 ? 2.961 -13.555 8.658 1.00 78.81 81 ARG A O 1
ATOM 651 N N . LYS A 1 82 ? 4.446 -12.396 9.864 1.00 74.50 82 LYS A N 1
ATOM 652 C CA . LYS A 1 82 ? 5.026 -13.558 10.541 1.00 74.50 82 LYS A CA 1
ATOM 653 C C . LYS A 1 82 ? 4.214 -13.908 11.777 1.00 74.50 82 LYS A C 1
ATOM 655 O O . LYS A 1 82 ? 4.031 -13.062 12.640 1.00 74.50 82 LYS A O 1
ATOM 660 N N . GLU A 1 83 ? 3.867 -15.186 11.917 1.00 63.00 83 GLU A N 1
ATOM 661 C CA . GLU A 1 83 ? 3.008 -15.735 12.981 1.00 63.00 83 GLU A CA 1
ATOM 662 C C . GLU A 1 83 ? 3.311 -15.246 14.406 1.00 63.00 83 GLU A C 1
ATOM 664 O O . GLU A 1 83 ? 2.393 -15.117 15.207 1.00 63.00 83 GLU A O 1
ATOM 669 N N . ARG A 1 84 ? 4.578 -14.954 14.728 1.00 61.88 84 ARG A N 1
ATOM 670 C CA . ARG A 1 84 ? 4.993 -14.526 16.074 1.00 61.88 84 ARG A CA 1
ATOM 671 C C . ARG A 1 84 ? 4.851 -13.030 16.358 1.00 61.88 84 ARG A C 1
ATOM 673 O O . ARG A 1 84 ? 4.889 -12.669 17.524 1.00 61.88 84 ARG A O 1
ATOM 680 N N . ASP A 1 85 ? 4.743 -12.186 15.336 1.00 64.94 85 ASP A N 1
ATOM 681 C CA . ASP A 1 85 ? 4.876 -10.725 15.463 1.00 64.94 85 ASP A CA 1
ATOM 682 C C . ASP A 1 85 ? 3.775 -10.007 14.657 1.00 64.94 85 ASP A C 1
ATOM 684 O O . ASP A 1 85 ? 3.993 -9.003 13.993 1.00 64.94 85 ASP A O 1
ATOM 688 N N . ASN A 1 86 ? 2.570 -10.583 14.649 1.00 72.38 86 ASN A N 1
ATOM 689 C CA . ASN A 1 86 ? 1.435 -10.175 13.810 1.00 72.38 86 ASN A CA 1
ATOM 690 C C . ASN A 1 86 ? 0.547 -9.103 14.463 1.00 72.38 86 ASN A C 1
ATOM 692 O O . ASN A 1 86 ? -0.680 -9.144 14.341 1.00 72.38 86 ASN A O 1
ATOM 696 N N . GLU A 1 87 ? 1.148 -8.156 15.177 1.00 86.38 87 GLU A N 1
ATOM 697 C CA . GLU A 1 87 ? 0.387 -7.063 15.774 1.00 86.38 87 GLU A CA 1
ATOM 698 C C . GLU A 1 87 ? -0.129 -6.107 14.691 1.00 86.38 87 GLU A C 1
ATOM 700 O O . GLU A 1 87 ? 0.584 -5.713 13.757 1.00 86.38 87 GLU A O 1
ATOM 705 N N . VAL A 1 88 ? -1.406 -5.751 14.818 1.00 91.62 88 VAL A N 1
ATOM 706 C CA . VAL A 1 88 ? -2.050 -4.724 14.006 1.00 91.62 88 VAL A CA 1
ATOM 707 C C . VAL A 1 88 ? -2.130 -3.462 14.847 1.00 91.62 88 VAL A C 1
ATOM 709 O O . VAL A 1 88 ? -2.645 -3.485 15.959 1.00 91.62 88 VAL A O 1
ATOM 712 N N . PHE A 1 89 ? -1.624 -2.371 14.291 1.00 93.50 89 PHE A N 1
ATOM 713 C CA . PHE A 1 89 ? -1.636 -1.053 14.897 1.00 93.50 89 PHE A CA 1
ATOM 714 C C . PHE A 1 89 ? -2.845 -0.258 14.416 1.00 93.50 89 PHE A C 1
ATOM 716 O O . PHE A 1 89 ? -3.187 -0.281 13.226 1.00 93.50 89 PHE A O 1
ATOM 723 N N . PHE A 1 90 ? -3.444 0.497 15.326 1.00 93.94 90 PHE A N 1
ATOM 724 C CA . PHE A 1 90 ? -4.661 1.270 15.111 1.00 93.94 90 PHE A CA 1
ATOM 725 C C . PHE A 1 90 ? -4.472 2.737 15.523 1.00 93.94 90 PHE A C 1
ATOM 727 O O . PHE A 1 90 ? -3.619 3.057 16.353 1.00 93.94 90 PHE A O 1
ATOM 734 N N . PRO A 1 91 ? -5.310 3.661 15.019 1.00 93.19 91 PRO A N 1
ATOM 735 C CA . PRO A 1 91 ? -5.304 5.053 15.464 1.00 93.19 91 PRO A CA 1
ATOM 736 C C . PRO A 1 91 ? -5.604 5.251 16.958 1.00 93.19 91 PRO A C 1
ATOM 738 O O . PRO A 1 91 ? -5.312 6.322 17.483 1.00 93.19 91 PRO A O 1
ATOM 741 N N . SER A 1 92 ? -6.212 4.258 17.617 1.00 92.31 92 SER A N 1
ATOM 742 C CA . SER A 1 92 ? -6.487 4.245 19.061 1.00 92.31 92 SER A CA 1
ATOM 743 C C . SER A 1 92 ? -5.262 3.936 19.922 1.00 92.31 92 SER A C 1
ATOM 745 O O . SER A 1 92 ? -5.306 4.175 21.127 1.00 92.31 92 SER A O 1
ATOM 747 N N . ASP A 1 93 ? -4.192 3.399 19.333 1.00 93.44 93 ASP A N 1
ATOM 748 C CA . ASP A 1 93 ? -2.970 3.069 20.064 1.00 93.44 93 ASP A CA 1
ATOM 749 C C . ASP A 1 93 ? -2.266 4.336 20.574 1.00 93.44 93 ASP A C 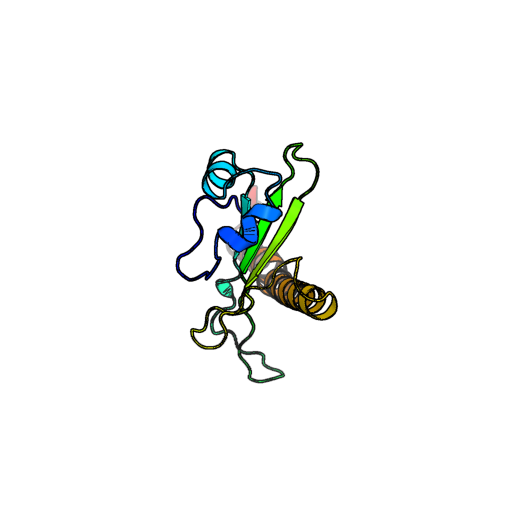1
ATOM 751 O O . ASP A 1 93 ? -2.458 5.428 20.022 1.00 93.44 93 ASP A O 1
ATOM 755 N N . PRO A 1 94 ? -1.398 4.219 21.600 1.00 96.25 94 PRO A N 1
ATOM 756 C CA . PRO A 1 94 ? -0.591 5.335 22.070 1.00 96.25 94 PRO A CA 1
ATOM 757 C C . PRO A 1 94 ? 0.092 6.068 20.914 1.00 96.25 94 PRO A C 1
ATOM 759 O O . PRO A 1 94 ? 0.723 5.456 20.049 1.00 96.25 94 PRO A O 1
ATOM 762 N N . GLN A 1 95 ? 0.007 7.400 20.925 1.00 95.94 95 GLN A N 1
ATOM 763 C CA . GLN A 1 95 ? 0.479 8.248 19.828 1.00 95.94 95 GLN A CA 1
ATOM 764 C C . GLN A 1 95 ? 1.896 7.898 19.323 1.00 95.94 95 GLN A C 1
ATOM 766 O O . GLN A 1 95 ? 2.070 7.845 18.102 1.00 95.94 95 GLN A O 1
ATOM 771 N N . PRO A 1 96 ? 2.903 7.618 20.180 1.00 96.81 96 PRO A N 1
ATOM 772 C CA . PRO A 1 96 ? 4.236 7.248 19.701 1.00 96.81 96 PRO A CA 1
ATOM 773 C C . PRO A 1 96 ? 4.247 5.952 18.877 1.00 96.81 96 PRO A C 1
ATOM 775 O O . PRO A 1 96 ? 4.942 5.880 17.864 1.00 96.81 96 PRO A O 1
ATOM 778 N N . ILE A 1 97 ? 3.447 4.957 19.270 1.00 95.94 97 ILE A N 1
ATOM 779 C CA . ILE A 1 97 ? 3.344 3.657 18.594 1.00 95.94 97 ILE A CA 1
ATOM 780 C C . ILE A 1 97 ? 2.690 3.840 17.225 1.00 95.94 97 ILE A C 1
ATOM 782 O O . ILE A 1 97 ? 3.240 3.416 16.208 1.00 95.94 97 ILE A O 1
ATOM 786 N N . TRP A 1 98 ? 1.569 4.564 17.171 1.00 95.62 98 TRP A N 1
ATOM 787 C CA . TRP A 1 98 ? 0.869 4.813 15.912 1.00 95.62 98 TRP A CA 1
ATOM 788 C C . TRP A 1 98 ? 1.706 5.624 14.914 1.00 95.62 98 TRP A C 1
ATOM 790 O O . TRP A 1 98 ? 1.698 5.374 13.704 1.00 95.62 98 TRP A O 1
ATOM 800 N N . VAL A 1 99 ? 2.463 6.607 15.406 1.00 96.94 99 VAL A N 1
ATOM 801 C CA . VAL A 1 99 ? 3.391 7.379 14.570 1.00 96.94 99 VAL A CA 1
ATOM 802 C C . VAL A 1 99 ? 4.516 6.488 14.045 1.00 96.94 99 VAL A C 1
ATOM 804 O O . VAL A 1 99 ? 4.802 6.547 12.848 1.00 96.94 99 VAL A O 1
ATOM 807 N N . ALA A 1 100 ? 5.100 5.630 14.885 1.00 96.19 100 ALA A N 1
ATOM 808 C CA . ALA A 1 100 ? 6.136 4.691 14.463 1.00 96.19 100 ALA A CA 1
ATOM 809 C C . ALA A 1 100 ? 5.625 3.708 13.394 1.00 96.19 100 ALA A C 1
ATOM 811 O O . ALA A 1 100 ? 6.297 3.511 12.380 1.00 96.19 100 ALA A O 1
ATOM 812 N N . ALA A 1 101 ? 4.415 3.161 13.554 1.00 95.50 101 ALA A N 1
ATOM 813 C CA . ALA A 1 101 ? 3.799 2.279 12.560 1.00 95.50 101 ALA A CA 1
ATOM 814 C C . ALA A 1 101 ? 3.639 2.973 11.195 1.00 95.50 101 ALA A C 1
ATOM 816 O O . ALA A 1 101 ? 4.028 2.426 10.160 1.00 95.50 101 ALA A O 1
ATOM 817 N N . LYS A 1 102 ? 3.161 4.225 11.182 1.00 96.38 102 LYS A N 1
ATOM 818 C CA . LYS A 1 102 ? 3.071 5.033 9.952 1.00 96.38 102 LYS A CA 1
ATOM 819 C C . LYS A 1 102 ? 4.439 5.337 9.339 1.00 96.38 102 LYS A C 1
ATOM 821 O O . LYS A 1 102 ? 4.570 5.327 8.117 1.00 96.38 102 LYS A O 1
ATOM 826 N N . MET A 1 103 ? 5.457 5.609 10.156 1.00 96.75 103 MET A N 1
ATOM 827 C CA . MET A 1 103 ? 6.822 5.840 9.670 1.00 96.75 103 MET A CA 1
ATOM 828 C C . MET A 1 103 ? 7.391 4.595 8.983 1.00 96.75 103 MET A C 1
ATOM 830 O O . MET A 1 103 ? 7.942 4.711 7.890 1.00 96.75 103 MET A O 1
ATOM 834 N N . TRP A 1 104 ? 7.209 3.410 9.572 1.00 94.31 104 TRP A N 1
ATOM 835 C CA . TRP A 1 104 ? 7.633 2.146 8.965 1.00 94.31 104 TRP A CA 1
ATOM 836 C C . TRP A 1 104 ? 6.872 1.824 7.678 1.00 94.31 104 TRP A C 1
ATOM 838 O O . TRP A 1 104 ? 7.492 1.425 6.692 1.00 94.31 104 TRP A O 1
ATOM 848 N N . PHE A 1 105 ? 5.561 2.070 7.645 1.00 95.75 105 PHE A N 1
ATOM 849 C CA . PHE A 1 105 ? 4.772 1.957 6.417 1.00 95.75 105 PHE A CA 1
ATOM 850 C C . PHE A 1 105 ? 5.298 2.886 5.307 1.00 95.75 105 PHE A C 1
ATOM 852 O O . PHE A 1 105 ? 5.533 2.445 4.182 1.00 95.75 105 PHE A O 1
ATOM 859 N N . ASN A 1 106 ? 5.565 4.155 5.630 1.00 96.31 106 ASN A N 1
ATOM 860 C CA . ASN A 1 106 ? 6.117 5.117 4.672 1.00 96.31 106 ASN A CA 1
ATOM 861 C C . ASN A 1 106 ? 7.538 4.753 4.221 1.00 96.31 106 ASN A C 1
ATOM 863 O O . ASN A 1 106 ? 7.910 5.020 3.079 1.00 96.31 106 ASN A O 1
ATOM 867 N N . ASN A 1 107 ? 8.342 4.140 5.092 1.00 94.31 107 ASN A N 1
ATOM 868 C CA . ASN A 1 107 ? 9.661 3.641 4.721 1.00 94.31 107 ASN A CA 1
ATOM 869 C C . ASN A 1 107 ? 9.563 2.519 3.674 1.00 94.31 107 ASN A C 1
ATOM 871 O O . ASN A 1 107 ? 10.280 2.564 2.675 1.00 94.31 107 ASN A O 1
ATOM 875 N N . ALA A 1 108 ? 8.645 1.568 3.865 1.00 94.44 108 ALA A N 1
ATOM 876 C CA . ALA A 1 108 ? 8.372 0.505 2.899 1.00 94.44 108 ALA A CA 1
ATOM 877 C C . ALA A 1 108 ? 7.892 1.059 1.542 1.00 94.44 108 ALA A C 1
ATOM 879 O O . ALA A 1 108 ? 8.454 0.700 0.504 1.00 94.44 108 ALA A O 1
ATOM 880 N N . GLU A 1 109 ? 6.937 1.999 1.545 1.00 95.75 109 GLU A N 1
ATOM 881 C CA . GLU A 1 109 ? 6.505 2.727 0.335 1.00 95.75 109 GLU A CA 1
ATOM 882 C C . GLU A 1 109 ? 7.685 3.391 -0.387 1.00 95.75 109 GLU A C 1
ATOM 884 O O . GLU A 1 109 ? 7.854 3.231 -1.595 1.00 95.75 109 GLU A O 1
ATOM 889 N N . ALA A 1 110 ? 8.546 4.107 0.343 1.00 95.38 110 ALA A N 1
ATOM 890 C CA . ALA A 1 110 ? 9.677 4.818 -0.250 1.00 95.38 110 ALA A CA 1
ATOM 891 C C . ALA A 1 110 ? 10.668 3.873 -0.951 1.00 95.38 110 ALA A C 1
ATOM 893 O O . ALA A 1 110 ? 11.240 4.230 -1.987 1.00 95.38 110 ALA A O 1
ATOM 894 N N . ILE A 1 111 ? 10.861 2.667 -0.411 1.00 93.44 111 ILE A N 1
ATOM 895 C CA . ILE A 1 111 ? 11.717 1.638 -1.012 1.00 93.44 111 ILE A CA 1
ATOM 896 C C . ILE A 1 111 ? 11.099 1.122 -2.309 1.00 93.44 111 ILE A C 1
ATOM 898 O O . ILE A 1 111 ? 11.784 1.091 -3.333 1.00 93.44 111 ILE A O 1
ATOM 902 N N . ILE A 1 112 ? 9.809 0.777 -2.293 1.00 95.00 112 ILE A N 1
ATOM 903 C CA . ILE A 1 112 ? 9.092 0.297 -3.483 1.00 95.00 112 ILE A CA 1
ATOM 904 C C . ILE A 1 112 ? 9.074 1.374 -4.566 1.00 95.00 112 ILE A C 1
ATOM 906 O O . ILE A 1 112 ? 9.379 1.089 -5.725 1.00 95.00 112 ILE A O 1
ATOM 910 N N . HIS A 1 113 ? 8.778 2.619 -4.194 1.00 96.00 113 HIS A N 1
ATOM 911 C CA . HIS A 1 113 ? 8.762 3.741 -5.122 1.00 96.00 113 HIS A CA 1
ATOM 912 C C . HIS A 1 113 ? 10.115 3.910 -5.820 1.00 96.00 113 HIS A C 1
ATOM 914 O O . HIS A 1 113 ? 10.174 4.015 -7.043 1.00 96.00 113 HIS A O 1
ATOM 920 N N . LYS A 1 114 ? 11.223 3.899 -5.068 1.00 95.56 114 LYS A N 1
ATOM 921 C CA . LYS A 1 114 ? 12.556 4.056 -5.664 1.00 95.56 114 LYS A CA 1
ATOM 922 C C . LYS A 1 114 ? 12.960 2.855 -6.517 1.00 95.56 114 LYS A C 1
ATOM 924 O O . LYS A 1 114 ? 13.394 3.044 -7.648 1.00 95.56 114 LYS A O 1
ATOM 929 N N . ALA A 1 115 ? 12.836 1.641 -5.987 1.00 94.44 115 ALA A N 1
ATOM 930 C CA . ALA A 1 115 ? 13.342 0.447 -6.658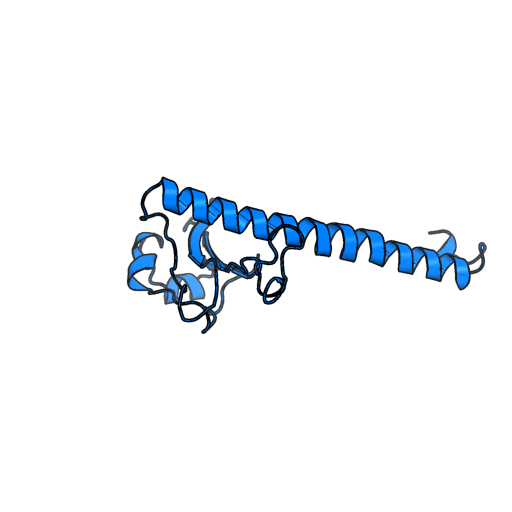 1.00 94.44 115 ALA A CA 1
ATOM 931 C C . ALA A 1 115 ? 12.467 0.031 -7.848 1.00 94.44 115 ALA A C 1
ATOM 933 O O . ALA A 1 115 ? 12.976 -0.201 -8.942 1.00 94.44 115 ALA A O 1
ATOM 934 N N . SER A 1 116 ? 11.150 -0.045 -7.650 1.00 94.25 116 SER A N 1
ATOM 935 C CA . SER A 1 116 ? 10.230 -0.561 -8.664 1.00 94.25 116 SER A CA 1
ATOM 936 C C . SER A 1 116 ? 9.724 0.538 -9.591 1.00 94.25 116 SER A C 1
ATOM 938 O O . SER A 1 116 ? 9.898 0.431 -10.799 1.00 94.25 116 SER A O 1
ATOM 940 N N . VAL A 1 117 ? 9.122 1.603 -9.055 1.00 94.44 117 VAL A N 1
ATOM 941 C CA . VAL A 1 117 ? 8.435 2.608 -9.887 1.00 94.44 117 VAL A CA 1
ATOM 942 C C . VAL A 1 117 ? 9.432 3.500 -10.626 1.00 94.44 117 VAL A C 1
ATOM 944 O O . VAL A 1 117 ? 9.365 3.636 -11.848 1.00 94.44 117 VAL A O 1
ATOM 947 N N . LEU A 1 118 ? 10.372 4.092 -9.892 1.00 96.38 118 LEU A N 1
ATOM 948 C CA . LEU A 1 118 ? 11.360 4.995 -10.463 1.00 96.38 118 LEU A CA 1
ATOM 949 C C . LEU A 1 118 ? 12.395 4.215 -11.283 1.00 96.38 118 LEU A C 1
ATOM 951 O O . LEU A 1 118 ? 12.432 4.337 -12.504 1.00 96.38 118 LEU A O 1
ATOM 955 N N . ILE A 1 119 ? 13.225 3.393 -10.638 1.00 97.62 119 ILE A N 1
ATOM 956 C CA . ILE A 1 119 ? 14.346 2.733 -11.323 1.00 97.62 119 ILE A CA 1
ATOM 957 C C . ILE A 1 119 ? 13.850 1.660 -12.299 1.00 97.62 119 ILE A C 1
ATOM 959 O O . ILE A 1 119 ? 14.202 1.707 -13.474 1.00 97.62 119 ILE A O 1
ATOM 963 N N . GLY A 1 120 ? 13.024 0.716 -11.844 1.00 96.00 120 GLY A N 1
ATOM 964 C CA . GLY A 1 120 ? 12.552 -0.389 -12.683 1.00 96.00 120 GLY A CA 1
ATOM 965 C C . GLY A 1 120 ? 11.673 0.067 -13.851 1.00 96.00 120 GLY A C 1
ATOM 966 O O . GLY A 1 120 ? 12.055 -0.059 -15.014 1.00 96.00 120 GLY A O 1
ATOM 967 N N . ASN A 1 121 ? 10.494 0.604 -13.540 1.00 95.31 121 ASN A N 1
ATOM 968 C CA . ASN A 1 121 ? 9.444 0.861 -14.526 1.00 95.31 121 ASN A CA 1
ATOM 969 C C . ASN A 1 121 ? 9.695 2.110 -15.374 1.00 95.31 121 ASN A C 1
ATOM 971 O O . ASN A 1 121 ? 9.130 2.207 -16.459 1.00 95.31 121 ASN A O 1
ATOM 975 N N . SER A 1 122 ? 10.507 3.058 -14.896 1.00 94.94 122 SER A N 1
ATOM 976 C CA . SER A 1 122 ? 10.800 4.280 -15.650 1.00 94.94 122 SER A CA 1
ATOM 977 C C . SER A 1 122 ? 12.186 4.227 -16.284 1.00 94.94 122 SER A C 1
ATOM 979 O O . SER A 1 122 ? 12.289 4.337 -17.497 1.00 94.94 122 SER A O 1
ATOM 981 N N . HIS A 1 123 ? 13.260 4.014 -15.522 1.00 97.12 123 HIS A N 1
ATOM 982 C CA . HIS A 1 123 ? 14.609 4.071 -16.100 1.00 97.12 123 HIS A CA 1
ATOM 983 C C . HIS A 1 123 ? 14.973 2.820 -16.908 1.00 97.12 123 HIS A C 1
ATOM 985 O O . HIS A 1 123 ? 15.197 2.918 -18.113 1.00 97.12 123 HIS A O 1
ATOM 991 N N . ILE A 1 124 ? 15.001 1.648 -16.268 1.00 97.56 124 ILE A N 1
ATOM 992 C CA . ILE A 1 124 ? 15.480 0.405 -16.898 1.00 97.56 124 ILE A CA 1
ATOM 993 C C . ILE A 1 124 ? 14.560 -0.004 -18.053 1.00 97.56 124 ILE A C 1
ATOM 995 O O . ILE A 1 124 ? 15.029 -0.378 -19.131 1.00 97.56 124 ILE A O 1
ATOM 999 N N . LEU A 1 125 ? 13.242 0.100 -17.855 1.00 97.19 125 LEU A N 1
ATOM 1000 C CA . LEU A 1 125 ? 12.281 -0.219 -18.905 1.00 97.19 125 LEU A CA 1
ATOM 1001 C C . LEU A 1 125 ? 12.469 0.686 -20.131 1.00 97.19 125 LEU A C 1
ATOM 1003 O O . LEU A 1 125 ? 12.575 0.174 -21.245 1.00 97.19 125 LEU A O 1
ATOM 1007 N N . LEU A 1 126 ? 12.565 2.008 -19.954 1.00 96.88 126 LEU A N 1
ATOM 1008 C CA . LEU A 1 126 ? 12.723 2.924 -21.089 1.00 96.88 126 LEU A CA 1
ATOM 1009 C C . LEU A 1 126 ? 14.095 2.801 -21.758 1.00 96.88 126 LEU A C 1
ATOM 1011 O O . LEU A 1 126 ? 14.175 2.904 -22.981 1.00 96.88 126 LEU A O 1
ATOM 1015 N N . GLU A 1 127 ? 15.156 2.511 -21.006 1.00 98.06 127 GLU A N 1
ATOM 1016 C CA . GLU A 1 127 ? 16.478 2.224 -21.574 1.00 98.06 127 GLU A CA 1
ATOM 1017 C C . GLU A 1 127 ? 16.439 0.998 -22.498 1.00 98.06 127 GLU A C 1
ATOM 1019 O O . GLU A 1 127 ? 17.012 1.020 -23.592 1.00 98.06 127 GLU A O 1
ATOM 1024 N N . SER A 1 128 ? 15.714 -0.055 -22.108 1.00 97.38 128 SER A N 1
ATOM 1025 C CA . SER A 1 128 ? 15.550 -1.248 -22.946 1.00 97.38 128 SER A CA 1
ATOM 1026 C C . SER A 1 128 ? 14.802 -0.947 -24.252 1.00 97.38 128 SER A C 1
ATOM 1028 O O . SER A 1 128 ? 15.185 -1.446 -25.318 1.00 97.38 128 SER A O 1
ATOM 1030 N N . VAL A 1 129 ? 13.789 -0.073 -24.197 1.00 97.19 129 VAL A N 1
ATOM 1031 C CA . VAL A 1 129 ? 13.052 0.395 -25.379 1.00 97.19 129 VAL A CA 1
ATOM 1032 C C . VAL A 1 129 ? 13.968 1.222 -26.277 1.00 97.19 129 VAL A C 1
ATOM 1034 O O . VAL A 1 129 ? 14.081 0.913 -27.462 1.00 97.19 129 VAL A O 1
ATOM 1037 N N . ALA A 1 130 ? 14.683 2.205 -25.724 1.00 97.06 130 ALA A N 1
ATOM 1038 C CA . ALA A 1 130 ? 15.618 3.043 -26.475 1.00 97.06 130 ALA A CA 1
ATOM 1039 C C . ALA A 1 130 ? 16.712 2.202 -27.153 1.00 97.06 130 ALA A C 1
ATOM 1041 O O . ALA A 1 130 ? 16.970 2.349 -28.349 1.00 97.06 130 ALA A O 1
ATOM 1042 N N . THR A 1 131 ? 17.298 1.251 -26.421 1.00 98.12 131 THR A N 1
ATOM 1043 C CA . THR A 1 131 ? 18.312 0.328 -26.952 1.00 98.12 131 THR A CA 1
ATOM 1044 C C . THR A 1 131 ? 17.758 -0.513 -28.101 1.00 98.12 131 THR A C 1
ATOM 1046 O O . THR A 1 131 ? 18.423 -0.692 -29.122 1.00 98.12 131 THR A O 1
ATOM 1049 N N . SER A 1 132 ? 16.528 -1.013 -27.966 1.00 97.62 132 SER A N 1
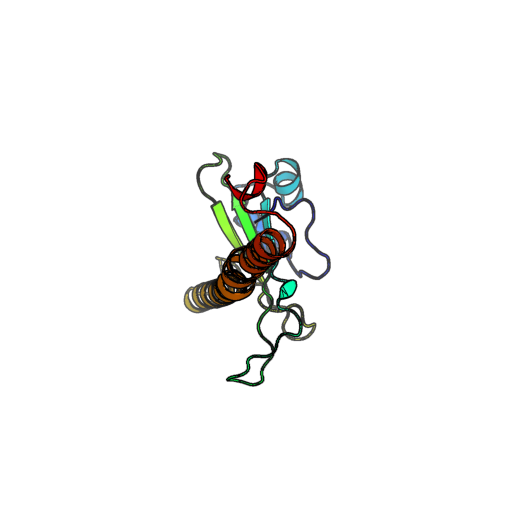ATOM 1050 C CA . SER A 1 132 ? 15.869 -1.811 -29.006 1.00 97.62 132 SER A CA 1
ATOM 1051 C C . SER A 1 132 ? 15.576 -0.980 -30.254 1.00 97.62 132 SER A C 1
ATOM 1053 O O . SER A 1 132 ? 15.882 -1.420 -31.362 1.00 97.62 132 SER A O 1
ATOM 1055 N N . VAL A 1 133 ? 15.064 0.242 -30.084 1.00 97.88 133 VAL A N 1
ATOM 1056 C CA . VAL A 1 133 ? 14.794 1.187 -31.178 1.00 97.88 133 VAL A CA 1
ATOM 1057 C C . VAL A 1 133 ? 16.076 1.510 -31.945 1.00 97.88 133 VAL A C 1
ATOM 1059 O O . VAL A 1 133 ? 16.100 1.363 -33.164 1.00 97.88 133 VAL A O 1
ATOM 1062 N N . HIS A 1 134 ? 17.167 1.845 -31.249 1.00 97.69 134 HIS A N 1
ATOM 1063 C CA . HIS A 1 134 ? 18.451 2.155 -31.887 1.00 97.69 134 HIS A CA 1
ATOM 1064 C C . HIS A 1 134 ? 19.096 0.973 -32.615 1.00 97.69 134 HIS A C 1
ATOM 1066 O O . HIS A 1 134 ? 19.832 1.179 -33.578 1.00 97.69 134 HIS A O 1
ATOM 1072 N N . ARG A 1 135 ? 18.855 -0.261 -32.160 1.00 97.88 135 ARG A N 1
ATOM 1073 C CA . ARG A 1 135 ? 19.455 -1.458 -32.766 1.00 97.88 135 ARG A CA 1
ATOM 1074 C C . ARG A 1 135 ? 18.638 -2.033 -33.915 1.00 97.88 135 ARG A C 1
ATOM 1076 O O . ARG A 1 135 ? 19.220 -2.673 -34.783 1.00 97.88 135 ARG A O 1
ATOM 1083 N N . GLN A 1 136 ? 17.317 -1.871 -33.882 1.00 98.19 136 GLN A N 1
ATOM 1084 C CA . GLN A 1 136 ? 16.407 -2.580 -34.787 1.00 98.19 136 GLN A CA 1
ATOM 1085 C C . GLN A 1 136 ? 15.732 -1.674 -35.817 1.00 98.19 136 GLN A C 1
ATOM 1087 O O . GLN A 1 136 ? 15.230 -2.179 -36.819 1.00 98.19 136 GLN A O 1
ATOM 1092 N N . LEU A 1 137 ? 15.709 -0.354 -35.610 1.00 97.94 137 LEU A N 1
ATOM 1093 C CA . LEU A 1 137 ? 15.067 0.578 -36.533 1.00 97.94 137 LEU A CA 1
ATOM 1094 C C . LEU A 1 137 ? 16.102 1.471 -37.220 1.00 97.94 137 LEU A C 1
ATOM 1096 O O . LEU A 1 137 ? 16.986 2.043 -36.589 1.00 97.94 137 LEU A O 1
ATOM 1100 N N . SER A 1 138 ? 15.963 1.612 -38.540 1.00 97.25 138 SER A N 1
ATOM 1101 C CA . SER A 1 138 ? 16.730 2.591 -39.315 1.00 97.25 138 SER A CA 1
ATOM 1102 C C . SER A 1 138 ? 16.357 4.022 -38.894 1.00 97.25 138 SER A C 1
ATOM 1104 O O . SER A 1 138 ? 15.175 4.268 -38.642 1.00 97.25 138 SER A O 1
ATOM 1106 N N . PRO A 1 139 ? 17.291 4.996 -38.918 1.00 96.75 139 PRO A N 1
ATOM 1107 C CA . PRO A 1 139 ? 16.991 6.402 -38.633 1.00 96.75 139 PRO A CA 1
ATOM 1108 C C . PRO A 1 139 ? 15.883 7.024 -39.499 1.00 96.75 139 PRO A C 1
ATOM 1110 O O . PRO A 1 139 ? 15.261 8.012 -39.113 1.00 96.75 139 PRO A O 1
ATOM 1113 N N . SER A 1 140 ? 15.622 6.458 -40.681 1.00 97.25 140 SER A N 1
ATOM 1114 C CA . SER A 1 140 ? 14.539 6.896 -41.571 1.00 97.25 140 SER A CA 1
ATOM 1115 C C . SER A 1 140 ? 13.169 6.307 -41.209 1.00 97.25 140 SER A C 1
ATOM 1117 O O . SER A 1 140 ? 12.158 6.760 -41.745 1.00 97.25 140 SER A O 1
ATOM 1119 N N . HIS A 1 141 ? 13.114 5.295 -40.336 1.00 97.75 141 HIS A N 1
ATOM 1120 C CA . HIS A 1 141 ? 11.874 4.625 -39.950 1.00 97.75 141 HIS A CA 1
ATOM 1121 C C . HIS A 1 141 ? 10.971 5.589 -39.158 1.00 97.75 141 HIS A C 1
ATOM 1123 O O . HIS A 1 141 ? 11.452 6.233 -38.225 1.00 97.75 141 HIS A O 1
ATOM 1129 N N . PRO A 1 142 ? 9.660 5.683 -39.454 1.00 97.44 142 PRO A N 1
ATOM 1130 C CA . PRO A 1 142 ? 8.781 6.671 -38.825 1.00 97.44 142 PRO A CA 1
ATOM 1131 C C . PRO A 1 142 ? 8.744 6.549 -37.297 1.00 97.44 142 PRO A C 1
ATOM 1133 O O . PRO A 1 142 ? 8.812 7.562 -36.620 1.00 97.44 142 PRO A O 1
ATOM 1136 N N . VAL A 1 143 ? 8.738 5.327 -36.751 1.00 97.12 143 VAL A N 1
ATOM 1137 C CA . VAL A 1 143 ? 8.764 5.095 -35.291 1.00 97.12 143 VAL A CA 1
ATOM 1138 C C . VAL A 1 143 ? 10.080 5.528 -34.636 1.00 97.12 143 VAL A C 1
ATOM 1140 O O . VAL A 1 143 ? 10.063 5.925 -33.483 1.00 97.12 143 VAL A O 1
ATOM 1143 N N . PHE A 1 144 ? 11.211 5.490 -35.351 1.00 96.94 144 PHE A N 1
ATOM 1144 C CA . PHE A 1 144 ? 12.484 5.996 -34.819 1.00 96.94 144 PHE A CA 1
ATOM 1145 C C . PHE A 1 144 ? 12.492 7.532 -34.732 1.00 96.94 144 PHE A C 1
ATOM 1147 O O . PHE A 1 144 ? 13.224 8.106 -33.936 1.00 96.94 144 PHE A O 1
ATOM 1154 N N . ARG A 1 145 ? 11.697 8.202 -35.578 1.00 94.88 145 ARG A N 1
ATOM 1155 C CA . ARG A 1 145 ? 11.608 9.667 -35.646 1.00 94.88 145 ARG A CA 1
ATOM 1156 C C . ARG A 1 145 ? 10.568 10.281 -34.700 1.00 94.88 145 ARG A C 1
ATOM 1158 O O . ARG A 1 145 ? 10.548 11.508 -34.608 1.00 94.88 145 ARG A O 1
ATOM 1165 N N . LEU A 1 146 ? 9.687 9.467 -34.109 1.00 94.31 146 LEU A N 1
ATOM 1166 C CA . LEU A 1 146 ? 8.720 9.886 -33.086 1.00 94.31 146 LEU A CA 1
ATOM 1167 C C . LEU A 1 146 ? 9.440 10.186 -31.769 1.00 94.31 146 LEU A C 1
ATOM 1169 O O . LEU A 1 146 ? 9.045 11.183 -31.129 1.00 94.31 146 LEU A O 1
#

Sequence (146 aa):
IKLCTEIPADINIVPVVIEPFLEGFSLKEAIEKQHLFCVDHKILIGIRSVCTGKEMPAPFALFYIDRLRKHMKIIAIQLTRKERDNEVFFPSDPQPIWVAAKMWFNNAEAIIHKASVLIGNSHILLESVATSVHRQLSPSHPVFRL

InterPro domains:
  IPR000907 Lipoxygenase [PTHR11771] (1-146)
  IPR013819 Lipoxygenase, C-terminal [PF00305] (13-146)
  IPR013819 Lipoxygenase, C-terminal [PS51393] (1-146)
  IPR036226 Lipoxigenase, C-terminal domain superfamily [SSF48484] (1-146)

Secondary structure (DSSP, 8-state):
-EE-SS--TT----HHHHGGGTTT--HHHHHHTT-EEEEE-GGGTTPBPTTT-SBPP--EEEEEE-TTSS-EEEEEEE----TTS-PEE-TTS-HHHHHHHHHHHHHHHHHHIIIIIIIIIIIIHHHHHHHHHHHHS-TTSHHHH-

Organism: Myxobolus squamalis (NCBI:txid59785)

pLDDT: mean 91.67, std 6.47, range [61.88, 98.19]

Radius of gyration: 20.45 Å; chains: 1; bounding box: 44×30×64 Å